Protein AF-A0A3D4CVR6-F1 (afdb_monomer_lite)

pLDDT: mean 89.23, std 16.46, range [34.75, 98.88]

Secondary structure (DSSP, 8-state):
--------------------PPPPPSSBSS-BHHHHHHHHHHHHHT-SHHHHHHHHHHT-GGG-TT-------SEEETTTTBSHHHHHHHHHHHHHHHHHHHHH--HHHHHHHHHHHHHHHHH--EEESTTHHHHTS--

Foldseek 3Di:
DDDDDDDDDDDDPDPPPPPPDDDDAPPDDPDHLVRLVVLLVVCVVCDDDSVVVVVVLVPDLLLDLPRDQLDDAQEAEVAPGRCLVNVLSLLSSLVSLVSCCSNPVDCSSVVSNVVSVVRNVVRHNDYDHPCSVVSPDND

Sequence (139 aa):
MKFLICLMLSVSAGVIASRAGESFIHPGLLHTSGDLERIRRAVSAGTGPVYEGFKVLENSSHARSDYALKGPFPEWGRAPNIRKGEAESDALAVYQNALMWAVTGKKEHAQ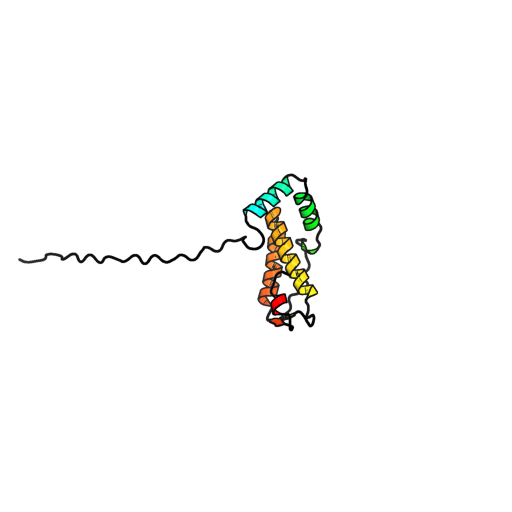KAIKILNAWIMTLKRVGGIDGVLAAGLQ

Radius of gyration: 25.5 Å; chains: 1; bounding box: 79×42×78 Å

Structure (mmCIF, N/CA/C/O backbone):
data_AF-A0A3D4CVR6-F1
#
_entry.id   AF-A0A3D4CVR6-F1
#
loop_
_atom_site.group_PDB
_atom_si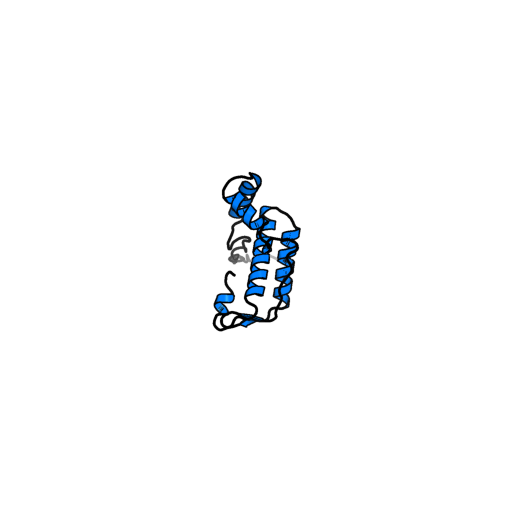te.id
_atom_site.type_symbol
_atom_site.label_atom_id
_atom_site.label_alt_id
_atom_site.label_comp_id
_atom_site.label_asym_id
_atom_site.label_entity_id
_atom_site.label_seq_id
_atom_site.pdbx_PDB_ins_code
_atom_site.Cartn_x
_atom_site.Cartn_y
_atom_site.Cartn_z
_atom_site.occupancy
_atom_site.B_iso_or_equiv
_atom_site.auth_seq_id
_atom_site.auth_comp_id
_atom_site.auth_asym_id
_atom_site.auth_atom_id
_atom_site.pdbx_PDB_model_num
ATOM 1 N N . MET A 1 1 ? 56.228 25.807 57.359 1.00 34.75 1 MET A N 1
ATOM 2 C CA . MET A 1 1 ? 56.502 25.568 55.921 1.00 34.75 1 MET A CA 1
ATOM 3 C C . MET A 1 1 ? 55.155 25.290 55.264 1.00 34.75 1 MET A C 1
ATOM 5 O O . MET A 1 1 ? 54.534 24.316 55.637 1.00 34.75 1 MET A O 1
ATOM 9 N N . LYS A 1 2 ? 54.522 26.291 54.643 1.00 39.12 2 LYS A N 1
ATOM 10 C CA . LYS A 1 2 ? 54.621 26.711 53.227 1.00 39.12 2 LYS A CA 1
ATOM 11 C C . LYS A 1 2 ? 53.483 26.098 52.380 1.00 39.12 2 LYS A C 1
ATOM 13 O O . LYS A 1 2 ? 53.550 24.922 52.063 1.00 39.12 2 LYS A O 1
ATOM 18 N N . PHE A 1 3 ? 52.564 26.987 51.972 1.00 38.16 3 PHE A N 1
ATOM 19 C CA . PHE A 1 3 ? 51.634 26.915 50.828 1.00 38.16 3 PHE A CA 1
ATOM 20 C C . PHE A 1 3 ? 50.476 25.896 50.945 1.00 38.16 3 PHE A C 1
ATOM 22 O O . PHE A 1 3 ? 50.628 24.851 51.548 1.00 38.16 3 PHE A O 1
ATOM 29 N N . LEU A 1 4 ? 49.261 26.147 50.447 1.00 39.25 4 LEU A N 1
ATOM 30 C CA . LEU A 1 4 ? 48.936 26.695 49.132 1.00 39.25 4 LEU A CA 1
ATOM 31 C C . LEU A 1 4 ? 47.443 27.106 49.093 1.00 39.25 4 LEU A C 1
ATOM 33 O O . LEU A 1 4 ? 46.570 26.298 49.398 1.00 39.25 4 LEU A O 1
ATOM 37 N N . ILE A 1 5 ? 47.148 28.356 48.723 1.00 47.91 5 ILE A N 1
ATOM 38 C CA . ILE A 1 5 ? 45.785 28.845 48.448 1.00 47.91 5 ILE A CA 1
ATOM 39 C C . ILE A 1 5 ? 45.385 28.340 47.055 1.00 47.91 5 ILE A C 1
ATOM 41 O O . ILE A 1 5 ? 46.064 28.640 46.074 1.00 47.91 5 ILE A O 1
ATOM 45 N N . CYS A 1 6 ? 44.311 27.555 46.967 1.00 41.22 6 CYS A N 1
ATOM 46 C CA . CYS A 1 6 ? 43.772 27.049 45.706 1.00 41.22 6 CYS A CA 1
ATOM 47 C C . CYS A 1 6 ? 42.775 28.071 45.134 1.00 41.22 6 CYS A C 1
ATOM 49 O O . CYS A 1 6 ? 41.694 28.277 45.685 1.00 41.22 6 CYS A O 1
ATOM 51 N N . LEU A 1 7 ? 43.172 28.750 44.057 1.00 45.28 7 LEU A N 1
ATOM 52 C CA . LEU A 1 7 ? 42.351 29.695 43.304 1.00 45.28 7 LEU A CA 1
ATOM 53 C C . LEU A 1 7 ? 41.317 28.912 42.476 1.00 45.28 7 LEU A C 1
ATOM 55 O O . LEU A 1 7 ? 41.662 28.289 41.474 1.00 45.28 7 LEU A O 1
ATOM 59 N N . MET A 1 8 ? 40.053 28.926 42.898 1.00 46.72 8 MET A N 1
ATOM 60 C CA . MET A 1 8 ? 38.945 28.326 42.149 1.00 46.72 8 MET A CA 1
ATOM 61 C C . MET A 1 8 ? 38.572 29.231 40.964 1.00 46.72 8 MET A C 1
ATOM 63 O O . MET A 1 8 ? 37.874 30.227 41.140 1.00 46.72 8 MET A O 1
ATOM 67 N N . LEU A 1 9 ? 39.033 28.899 39.753 1.00 45.00 9 LEU A N 1
ATOM 68 C CA . LEU A 1 9 ? 38.478 29.460 38.516 1.00 45.00 9 LEU A CA 1
ATOM 69 C C . LEU A 1 9 ? 37.122 28.796 38.232 1.00 45.00 9 LEU A C 1
ATOM 71 O O . LEU A 1 9 ? 37.062 27.616 37.890 1.00 45.00 9 LEU A O 1
ATOM 75 N N . SER A 1 10 ? 36.031 29.554 38.340 1.00 52.28 10 SER A N 1
ATOM 76 C CA . SER A 1 10 ? 34.711 29.126 37.879 1.00 52.28 10 SER A CA 1
ATOM 77 C C . SER A 1 10 ? 34.613 29.270 36.356 1.00 52.28 10 SER A C 1
ATOM 79 O O . SER A 1 10 ? 34.380 30.349 35.813 1.00 52.28 10 SER A O 1
ATOM 81 N N . VAL A 1 11 ? 34.782 28.163 35.633 1.00 58.12 11 VAL A N 1
ATOM 82 C CA . VAL A 1 11 ? 34.436 28.103 34.207 1.00 58.12 11 VAL A CA 1
ATOM 83 C C . VAL A 1 11 ? 32.915 28.013 34.104 1.00 58.12 11 VAL A C 1
ATOM 85 O O . VAL A 1 11 ? 32.322 26.976 34.390 1.00 58.12 11 VAL A O 1
ATOM 88 N N . SER A 1 12 ? 32.268 29.112 33.716 1.00 60.94 12 SER A N 1
ATOM 89 C CA . SER A 1 12 ? 30.847 29.094 33.366 1.00 60.94 12 SER A CA 1
ATOM 90 C C . SER A 1 12 ? 30.693 28.403 32.012 1.00 60.94 12 SER A C 1
ATOM 92 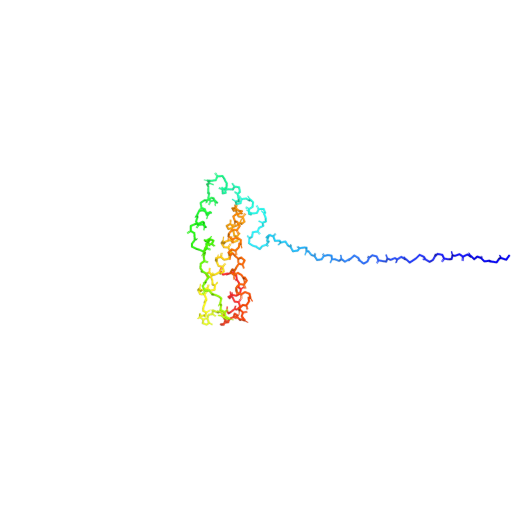O O . SER A 1 12 ? 30.960 28.997 30.969 1.00 60.94 12 SER A O 1
ATOM 94 N N . ALA A 1 13 ? 30.305 27.127 32.027 1.00 59.06 13 ALA A N 1
ATOM 95 C CA . ALA A 1 13 ? 29.926 26.405 30.823 1.00 59.06 13 ALA A CA 1
ATOM 96 C C . ALA A 1 13 ? 28.644 27.036 30.259 1.00 59.06 13 ALA A C 1
ATOM 98 O O . ALA A 1 13 ? 27.554 26.854 30.802 1.00 59.06 13 ALA A O 1
ATOM 99 N N . GLY A 1 14 ? 28.781 27.811 29.182 1.00 58.69 14 GLY A N 1
ATOM 100 C CA . GLY A 1 14 ? 27.642 28.266 28.398 1.00 58.69 14 GLY A CA 1
ATOM 101 C C . GLY A 1 14 ? 26.898 27.050 27.859 1.00 58.69 14 GLY A C 1
ATOM 102 O O . GLY A 1 14 ? 27.433 26.301 27.043 1.00 58.69 14 GLY A O 1
ATOM 103 N N . VAL A 1 15 ? 25.674 26.833 28.338 1.00 59.19 15 VAL A N 1
ATOM 104 C CA . VAL A 1 15 ? 24.786 25.802 27.803 1.00 59.19 15 VAL A CA 1
ATOM 105 C C . VAL A 1 15 ? 24.381 26.246 26.402 1.00 59.19 15 VAL A C 1
ATOM 107 O O . VAL A 1 15 ? 23.509 27.095 26.229 1.00 59.19 15 VAL A O 1
ATOM 110 N N . ILE A 1 16 ? 25.035 25.686 25.386 1.00 60.84 16 ILE A N 1
ATOM 111 C CA . ILE A 1 16 ? 24.539 25.751 24.015 1.00 60.84 16 ILE A CA 1
ATOM 112 C C . ILE A 1 16 ? 23.301 24.855 23.985 1.00 60.84 16 ILE A C 1
ATOM 114 O O . ILE A 1 16 ? 23.406 23.633 23.901 1.00 60.84 16 ILE A O 1
ATOM 118 N N . ALA A 1 17 ? 22.118 25.456 24.109 1.00 61.28 17 ALA A N 1
ATOM 119 C CA . ALA A 1 17 ? 20.870 24.754 23.866 1.00 61.28 17 ALA A CA 1
ATOM 120 C C . ALA A 1 17 ? 20.850 24.325 22.393 1.00 61.28 17 ALA A C 1
ATOM 122 O O . ALA A 1 17 ? 20.654 25.143 21.492 1.00 61.28 17 ALA A O 1
ATOM 123 N N . SER A 1 18 ? 21.083 23.036 22.136 1.00 62.97 18 SER A N 1
ATOM 124 C CA . SER A 1 18 ? 20.807 22.458 20.829 1.00 62.97 18 SER A CA 1
ATOM 125 C C . SER A 1 18 ? 19.315 22.632 20.567 1.00 62.97 18 SER A C 1
ATOM 127 O O . SER A 1 18 ? 18.496 22.128 21.339 1.00 62.97 18 SER A O 1
ATOM 129 N N . ARG A 1 19 ? 18.938 23.318 19.485 1.00 61.03 19 ARG A N 1
ATOM 130 C CA . ARG A 1 19 ? 17.590 23.163 18.931 1.00 61.03 19 ARG A CA 1
ATOM 131 C C . ARG A 1 19 ? 17.447 21.696 18.538 1.00 61.03 19 ARG A C 1
ATOM 133 O O . ARG A 1 19 ? 17.954 21.297 17.493 1.00 61.03 19 ARG A O 1
ATOM 140 N N . ALA A 1 20 ? 16.827 20.893 19.400 1.00 63.94 20 ALA A N 1
ATOM 141 C CA . ALA A 1 20 ? 16.358 19.575 19.014 1.00 63.94 20 ALA A CA 1
ATOM 142 C C . ALA A 1 20 ? 15.451 19.790 17.798 1.00 63.94 20 ALA A C 1
ATOM 144 O O . ALA A 1 20 ? 14.459 20.513 17.895 1.00 63.94 20 ALA A O 1
ATOM 145 N N . GLY A 1 21 ? 15.847 19.258 16.639 1.00 68.25 21 GLY A N 1
ATOM 146 C CA . GLY A 1 21 ? 14.951 19.197 15.490 1.00 68.25 21 GLY A CA 1
ATOM 147 C C . GLY A 1 21 ? 13.656 18.505 15.911 1.00 68.25 21 GLY A C 1
ATOM 148 O O . GLY A 1 21 ? 13.676 17.656 16.806 1.00 68.25 21 GLY A O 1
ATOM 149 N N . GLU A 1 22 ? 12.531 18.895 15.318 1.00 80.69 22 GLU A N 1
ATOM 150 C CA . GLU A 1 22 ? 11.253 18.243 15.597 1.00 80.69 22 GLU A CA 1
ATOM 151 C C . GLU A 1 22 ? 11.393 16.720 15.427 1.00 80.69 22 GLU A C 1
ATOM 153 O O . GLU A 1 22 ? 11.986 16.240 14.458 1.00 80.69 22 GLU A O 1
ATOM 158 N N . SER A 1 23 ? 10.897 15.954 16.403 1.00 88.00 23 SER A N 1
ATOM 159 C CA . SER A 1 23 ? 10.916 14.491 16.329 1.00 88.00 23 SER A CA 1
ATOM 160 C C . SER A 1 23 ? 10.082 14.028 15.135 1.00 88.00 23 SER A C 1
ATOM 162 O O . SER A 1 23 ? 9.002 14.565 14.892 1.00 88.00 23 SER A O 1
ATOM 164 N N . PHE A 1 24 ? 10.547 13.014 14.403 1.00 89.62 24 PHE A N 1
ATOM 165 C CA . PHE A 1 24 ? 9.771 12.427 13.313 1.00 89.62 24 PHE A CA 1
ATOM 166 C C . PHE A 1 24 ? 8.477 11.801 13.854 1.00 89.62 24 PHE A C 1
ATOM 168 O O . PHE A 1 24 ? 8.516 10.850 14.638 1.00 89.62 24 PHE A O 1
ATOM 175 N N . ILE A 1 25 ? 7.327 12.325 13.422 1.00 92.75 25 ILE A N 1
ATOM 176 C CA . ILE A 1 25 ? 6.007 11.825 13.817 1.00 92.75 25 ILE A CA 1
ATOM 177 C C . ILE A 1 25 ? 5.499 10.856 12.748 1.00 92.75 25 ILE A C 1
ATOM 179 O O . ILE A 1 25 ? 5.264 11.237 11.601 1.00 92.75 25 ILE A O 1
ATOM 183 N N . HIS A 1 26 ? 5.282 9.600 13.139 1.00 92.50 26 HIS A N 1
ATOM 184 C CA . HIS A 1 26 ? 4.663 8.588 12.289 1.00 92.50 26 HIS A CA 1
ATOM 185 C C . HIS A 1 26 ? 3.515 7.883 13.026 1.00 92.50 26 HIS A C 1
ATOM 187 O O . HIS A 1 26 ? 3.728 7.410 14.146 1.00 92.50 26 HIS A O 1
ATOM 193 N N . PRO A 1 27 ? 2.322 7.761 12.412 1.00 95.31 27 PRO A N 1
ATOM 194 C CA . PRO A 1 27 ? 1.904 8.321 11.119 1.00 95.31 27 PRO A CA 1
ATOM 195 C C . PRO A 1 27 ? 1.680 9.842 11.158 1.00 95.31 27 PRO A C 1
ATOM 197 O O . PRO A 1 27 ? 1.351 10.399 12.202 1.00 95.31 27 PRO A O 1
ATOM 200 N N . GLY A 1 28 ? 1.883 10.507 10.013 1.00 91.56 28 GLY A N 1
ATOM 201 C CA . GLY A 1 28 ? 1.807 11.973 9.923 1.00 91.56 28 GLY A CA 1
ATOM 202 C C . GLY A 1 28 ? 1.688 12.555 8.509 1.00 91.56 28 GLY A C 1
ATOM 203 O O . GLY A 1 28 ? 1.926 13.743 8.337 1.00 91.56 28 GLY A O 1
ATOM 204 N N . LEU A 1 29 ? 1.352 11.737 7.500 1.00 90.81 29 LEU A N 1
ATOM 205 C CA . LEU A 1 29 ? 1.184 12.202 6.113 1.00 90.81 29 LEU A CA 1
ATOM 206 C C . LEU A 1 29 ? -0.301 12.301 5.732 1.00 90.81 29 LEU A C 1
ATOM 208 O O . LEU A 1 29 ? -0.864 13.386 5.718 1.00 90.81 29 LEU A O 1
ATOM 212 N N . LEU A 1 30 ? -0.940 11.158 5.453 1.00 92.50 30 LEU A N 1
ATOM 213 C CA . LEU A 1 30 ? -2.372 11.088 5.124 1.00 92.50 30 LEU A CA 1
ATOM 214 C C . LEU A 1 30 ? -3.260 10.884 6.354 1.00 92.50 30 LEU A C 1
ATOM 216 O O . LEU A 1 30 ? -4.442 11.207 6.320 1.00 92.50 30 LEU A O 1
ATOM 220 N N . HIS A 1 31 ? -2.689 10.323 7.421 1.00 95.31 31 HIS A N 1
ATOM 221 C CA . HIS A 1 31 ? -3.394 9.990 8.653 1.00 95.31 31 HIS A CA 1
ATOM 222 C C . HIS A 1 31 ? -2.545 10.383 9.849 1.00 95.31 31 HIS A C 1
ATOM 224 O O . HIS A 1 31 ? -1.335 10.145 9.858 1.00 95.31 31 HIS A O 1
ATOM 230 N N . THR A 1 32 ? -3.193 10.908 10.879 1.00 96.81 32 THR A N 1
ATOM 231 C CA . THR A 1 32 ? -2.640 10.980 12.232 1.00 96.81 32 THR A CA 1
ATOM 232 C C . THR A 1 32 ? -3.000 9.723 13.026 1.00 96.81 32 THR A C 1
ATOM 234 O O . THR A 1 32 ? -3.935 8.990 12.687 1.00 96.81 32 THR A O 1
ATOM 237 N N . SER A 1 33 ? -2.320 9.492 14.152 1.00 96.25 33 SER A N 1
ATOM 238 C CA . SER A 1 33 ? -2.707 8.437 15.102 1.00 96.25 33 SER A CA 1
ATOM 239 C C . SER A 1 33 ? -4.154 8.595 15.586 1.00 96.25 33 SER A C 1
ATOM 241 O O . SER A 1 33 ? -4.861 7.603 15.766 1.00 96.25 33 SER A O 1
ATOM 243 N N . GLY A 1 34 ? -4.615 9.841 15.756 1.00 97.94 34 GLY A N 1
ATOM 244 C CA . GLY A 1 34 ? -5.990 10.147 16.145 1.00 97.94 34 GLY A CA 1
ATOM 245 C C . GLY A 1 34 ? -7.014 9.765 15.075 1.00 97.94 34 GLY A C 1
ATOM 246 O O . GLY A 1 34 ? -8.101 9.304 15.418 1.00 97.94 34 GLY A O 1
ATOM 247 N N . ASP A 1 35 ? -6.680 9.914 13.792 1.00 97.50 35 ASP A N 1
ATOM 248 C CA . ASP A 1 35 ? -7.556 9.520 12.679 1.00 97.50 35 ASP A CA 1
ATOM 249 C C . ASP A 1 35 ? -7.718 8.002 12.615 1.00 97.50 35 ASP A C 1
ATOM 251 O O . ASP A 1 35 ? -8.843 7.502 12.581 1.00 97.50 35 ASP A O 1
ATOM 255 N N . LEU A 1 36 ? -6.610 7.261 12.699 1.00 98.12 36 LEU A N 1
ATOM 256 C CA . LEU A 1 36 ? -6.627 5.795 12.685 1.00 98.12 36 LEU A CA 1
ATOM 257 C C . LEU A 1 36 ? -7.394 5.212 13.872 1.00 98.12 36 LEU A C 1
ATOM 259 O O . LEU A 1 36 ? -8.094 4.214 13.732 1.00 98.12 36 LEU A O 1
ATOM 263 N N . GLU A 1 37 ? -7.299 5.848 15.035 1.00 98.12 37 GLU A N 1
ATOM 264 C CA . GLU A 1 37 ? -8.058 5.458 16.217 1.00 98.12 37 GLU A CA 1
ATOM 265 C C . GLU A 1 37 ? -9.568 5.737 16.057 1.00 98.12 37 GLU A C 1
ATOM 267 O O . GLU A 1 37 ? -10.390 4.900 16.436 1.00 98.12 37 GLU A O 1
ATOM 272 N N . ARG A 1 38 ? -9.967 6.850 15.418 1.00 97.62 38 ARG A N 1
ATOM 273 C CA . ARG A 1 38 ? -11.380 7.074 15.048 1.00 97.62 38 ARG A CA 1
ATOM 274 C C . ARG A 1 38 ? -11.883 6.006 14.076 1.00 97.62 38 ARG A C 1
ATOM 276 O O . ARG A 1 38 ? -12.989 5.504 14.270 1.00 97.62 38 ARG A O 1
ATOM 283 N N . ILE A 1 39 ? -11.074 5.632 13.082 1.00 98.12 39 ILE A N 1
ATOM 284 C CA . ILE A 1 39 ? -11.414 4.562 12.133 1.00 98.12 39 ILE A CA 1
ATOM 285 C C . ILE A 1 39 ? -11.575 3.233 12.872 1.00 98.12 39 ILE A C 1
ATOM 287 O O . ILE A 1 39 ? -12.596 2.574 12.707 1.00 98.12 39 ILE A O 1
ATOM 291 N N . ARG A 1 40 ? -10.624 2.865 13.738 1.00 98.38 40 ARG A N 1
ATOM 292 C CA . ARG A 1 40 ? -10.680 1.624 14.522 1.00 98.38 40 ARG A CA 1
ATOM 293 C C . ARG A 1 40 ? -11.963 1.525 15.339 1.00 98.38 40 ARG A C 1
ATOM 295 O O . ARG A 1 40 ? -12.636 0.503 15.276 1.00 98.38 40 ARG A O 1
ATOM 302 N N . ARG A 1 41 ? -12.344 2.589 16.053 1.00 98.19 41 ARG A N 1
ATOM 303 C CA . ARG A 1 41 ? -13.599 2.607 16.821 1.00 98.19 41 ARG A CA 1
ATOM 304 C C . ARG A 1 41 ? -14.829 2.419 15.944 1.00 98.19 41 ARG A C 1
ATOM 306 O O . ARG A 1 41 ? -15.698 1.631 16.301 1.00 98.19 41 ARG A O 1
ATOM 313 N N . ALA A 1 42 ? -14.899 3.113 14.809 1.00 98.00 42 ALA A N 1
ATOM 314 C CA . ALA A 1 42 ? -16.022 2.972 13.888 1.00 98.00 42 ALA A CA 1
ATOM 315 C C . ALA A 1 42 ? -16.099 1.557 13.292 1.00 98.00 42 ALA A C 1
ATOM 317 O O . ALA A 1 42 ? -17.182 0.986 13.199 1.00 98.00 42 ALA A O 1
ATOM 318 N N . VAL A 1 43 ? -14.952 0.960 12.959 1.00 98.25 43 VAL A N 1
ATOM 319 C CA . VAL A 1 43 ? -14.890 -0.413 12.447 1.00 98.25 43 VAL A CA 1
ATOM 320 C C . VAL A 1 43 ? -15.311 -1.427 13.507 1.00 98.25 43 VAL A C 1
ATOM 322 O O . VAL A 1 43 ? -16.103 -2.317 13.208 1.00 98.25 43 VAL A O 1
ATOM 325 N N . SER A 1 44 ? -14.865 -1.261 14.754 1.00 97.56 44 SER A N 1
ATOM 326 C CA . SER A 1 44 ? -15.291 -2.102 15.878 1.00 97.56 44 SER A CA 1
ATOM 327 C C . SER A 1 44 ? -16.782 -1.969 16.195 1.00 97.56 44 SER A C 1
ATOM 329 O O . SER A 1 44 ? -17.396 -2.939 16.628 1.00 97.56 44 SER A O 1
ATOM 331 N N . ALA A 1 45 ? -17.376 -0.791 15.977 1.00 97.94 45 ALA A N 1
ATOM 332 C CA . ALA A 1 45 ? -18.812 -0.576 16.147 1.00 97.94 45 ALA A CA 1
ATOM 333 C C . ALA A 1 45 ? -19.658 -1.273 15.066 1.00 97.94 45 ALA A C 1
ATOM 335 O O . ALA A 1 45 ? -20.859 -1.451 15.258 1.00 97.94 45 ALA A O 1
ATOM 336 N N . GLY A 1 46 ? -19.055 -1.659 13.936 1.00 97.62 46 GLY A N 1
ATOM 337 C CA . GLY A 1 46 ? -19.698 -2.482 12.912 1.00 97.62 46 GLY A CA 1
ATOM 338 C C . GLY A 1 46 ? -20.828 -1.800 12.138 1.00 97.62 46 GLY A C 1
ATOM 339 O O . GLY A 1 46 ? -21.637 -2.492 11.529 1.00 97.62 46 GLY A O 1
ATOM 340 N N . THR A 1 47 ? -20.938 -0.468 12.191 1.00 95.31 47 THR A N 1
ATOM 341 C CA . THR A 1 47 ? -22.026 0.284 11.549 1.00 95.31 47 THR A CA 1
ATOM 342 C C . THR A 1 47 ? -21.561 1.659 11.064 1.00 95.31 47 THR A C 1
ATOM 344 O O . THR A 1 47 ? -20.566 2.214 11.539 1.00 95.31 47 THR A O 1
ATOM 347 N N . GLY A 1 48 ? -22.306 2.238 10.121 1.00 97.12 48 GLY A N 1
ATOM 348 C CA . GLY A 1 48 ? -22.088 3.599 9.636 1.00 97.12 48 GLY A CA 1
ATOM 349 C C . GLY A 1 48 ? -21.057 3.715 8.504 1.00 97.12 48 GLY A C 1
ATOM 350 O O . GLY A 1 48 ? -20.397 2.747 8.132 1.00 97.12 48 GLY A O 1
ATOM 351 N N . PRO A 1 49 ? -20.895 4.921 7.934 1.00 98.06 49 PRO A N 1
ATOM 352 C CA . PRO A 1 49 ? -20.195 5.112 6.661 1.00 98.06 49 PRO A CA 1
ATOM 353 C C . PRO A 1 49 ? -18.707 4.742 6.700 1.00 98.06 49 PRO A C 1
ATOM 355 O O . PRO A 1 49 ? -18.162 4.280 5.702 1.00 98.06 49 PRO A O 1
ATOM 358 N N . VAL A 1 50 ? -18.038 4.911 7.845 1.00 98.00 50 VAL A N 1
ATOM 359 C CA . VAL A 1 50 ? -16.624 4.525 7.993 1.00 98.00 50 VAL A CA 1
ATOM 360 C C . VAL A 1 50 ? -16.465 3.004 8.013 1.00 98.00 50 VAL A C 1
ATOM 362 O O . VAL A 1 50 ? -15.520 2.492 7.417 1.00 98.00 50 VAL A O 1
ATOM 365 N N . TYR A 1 51 ? -17.393 2.277 8.647 1.00 98.50 51 TYR A N 1
ATOM 366 C CA . TYR A 1 51 ? -17.401 0.815 8.608 1.00 98.50 51 TYR A CA 1
ATOM 367 C C . TYR A 1 51 ? -17.648 0.306 7.182 1.00 98.50 51 TYR A C 1
ATOM 369 O O . TYR A 1 51 ? -16.885 -0.527 6.700 1.00 98.50 51 TYR A O 1
ATOM 377 N N . GLU A 1 52 ? -18.620 0.874 6.463 1.00 98.50 52 GLU A N 1
ATOM 378 C CA . GLU A 1 52 ? -18.877 0.509 5.061 1.00 98.50 52 GLU A CA 1
ATOM 379 C C . GLU A 1 52 ? -17.671 0.804 4.154 1.00 98.50 52 GLU A C 1
ATOM 381 O O . GLU A 1 52 ? -17.269 -0.032 3.344 1.00 98.50 52 GLU A O 1
ATOM 386 N N . GLY A 1 53 ? -17.011 1.952 4.339 1.00 98.25 53 GLY A N 1
ATOM 387 C CA . GLY A 1 53 ? -15.762 2.264 3.641 1.00 98.25 53 GLY A CA 1
ATOM 388 C C . GLY A 1 53 ? -14.641 1.268 3.959 1.00 98.25 53 GLY A C 1
ATOM 389 O O . GLY A 1 53 ? -13.900 0.852 3.067 1.00 98.25 53 GLY A O 1
ATOM 390 N N . PHE A 1 54 ? -14.544 0.815 5.211 1.00 98.50 54 PHE A N 1
ATOM 391 C CA . PHE A 1 54 ? -13.613 -0.244 5.591 1.00 98.50 54 PHE A CA 1
ATOM 392 C C . PHE A 1 54 ? -13.957 -1.589 4.933 1.00 98.50 54 PHE A C 1
ATOM 394 O O . PHE A 1 54 ? -13.048 -2.301 4.518 1.00 98.50 54 PHE A O 1
ATOM 401 N N . LYS A 1 55 ? -15.237 -1.934 4.758 1.00 98.62 55 LYS A N 1
ATOM 402 C CA . LYS A 1 55 ? -15.641 -3.144 4.021 1.00 98.62 55 LYS A CA 1
ATOM 403 C C . LYS A 1 55 ? -15.221 -3.094 2.552 1.00 98.62 55 LYS A C 1
ATOM 405 O O . LYS A 1 55 ? -14.802 -4.115 2.009 1.00 98.62 55 LYS A O 1
ATOM 410 N N . VAL A 1 56 ? -15.265 -1.919 1.923 1.00 98.62 56 VAL A N 1
ATOM 411 C CA . VAL A 1 56 ? -14.718 -1.722 0.568 1.00 98.62 56 VAL A CA 1
ATOM 412 C C . VAL A 1 56 ? -13.205 -1.958 0.551 1.00 98.62 56 VAL A C 1
ATOM 414 O O . VAL A 1 56 ? -12.715 -2.674 -0.322 1.00 98.62 56 VAL A O 1
ATOM 417 N N . LEU A 1 57 ? -12.469 -1.421 1.533 1.00 98.50 57 LEU A N 1
ATOM 418 C CA . LEU A 1 57 ? -11.033 -1.682 1.687 1.00 98.50 57 LEU A CA 1
ATOM 419 C C . LEU A 1 57 ? -10.748 -3.180 1.874 1.00 98.50 57 LEU A C 1
ATOM 421 O O . LEU A 1 57 ? -9.897 -3.724 1.180 1.00 98.50 57 LEU A O 1
ATOM 425 N N . GLU A 1 58 ? -11.463 -3.853 2.776 1.00 98.38 58 GLU A N 1
ATOM 426 C CA . GLU A 1 58 ? -11.267 -5.275 3.084 1.0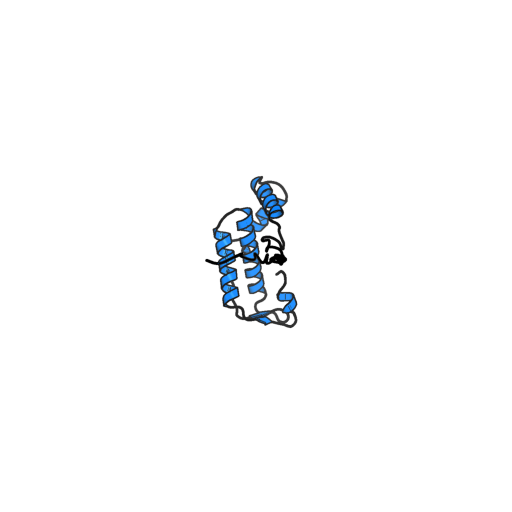0 98.38 58 GLU A CA 1
ATOM 427 C C . GLU A 1 58 ? -11.498 -6.181 1.862 1.00 98.38 58 GLU A C 1
ATOM 429 O O . GLU A 1 58 ? -10.813 -7.194 1.697 1.00 98.38 58 GLU A O 1
ATOM 434 N N . ASN A 1 59 ? -12.422 -5.795 0.978 1.00 98.50 59 ASN A N 1
ATOM 435 C CA . ASN A 1 59 ? -12.727 -6.521 -0.255 1.00 98.50 59 ASN A CA 1
ATOM 436 C C . ASN A 1 59 ? -11.760 -6.222 -1.413 1.00 98.50 59 ASN A C 1
ATOM 438 O O . ASN A 1 59 ? -11.823 -6.887 -2.448 1.00 98.50 59 ASN A O 1
ATOM 442 N N . SER A 1 60 ? -10.865 -5.244 -1.274 1.00 98.62 60 SER A N 1
ATOM 443 C CA . SER A 1 60 ? -9.899 -4.913 -2.320 1.00 98.62 60 SER A CA 1
ATOM 444 C C . SER A 1 60 ? -8.858 -6.019 -2.503 1.00 98.62 60 SER A C 1
ATOM 446 O O . SER A 1 60 ? -8.245 -6.495 -1.544 1.00 98.62 60 SER A O 1
ATOM 448 N N . SER A 1 61 ? -8.558 -6.367 -3.757 1.00 98.50 61 SER A N 1
ATOM 449 C CA . SER A 1 61 ? -7.482 -7.309 -4.094 1.00 98.50 61 SER A CA 1
ATOM 450 C C . SER A 1 61 ? -6.100 -6.821 -3.644 1.00 98.50 61 SER A C 1
ATOM 452 O O . SER A 1 61 ? -5.227 -7.635 -3.354 1.00 98.50 61 SER A O 1
ATOM 454 N N . HIS A 1 62 ? -5.894 -5.504 -3.555 1.00 98.69 62 HIS A N 1
ATOM 455 C CA . HIS A 1 62 ? -4.635 -4.910 -3.093 1.00 98.69 62 HIS A CA 1
ATOM 456 C C . HIS A 1 62 ? -4.476 -4.980 -1.569 1.00 98.69 62 HIS A C 1
ATOM 458 O O . HIS A 1 62 ? -3.351 -5.000 -1.079 1.00 98.69 62 HIS A O 1
ATOM 464 N N . ALA A 1 63 ? -5.575 -5.066 -0.816 1.00 98.62 63 ALA A N 1
ATOM 465 C CA . ALA A 1 63 ? -5.562 -5.146 0.644 1.00 98.62 63 ALA A CA 1
ATOM 466 C C . ALA A 1 63 ? -5.281 -6.563 1.171 1.00 98.62 63 ALA A C 1
ATOM 468 O O . ALA A 1 63 ? -5.159 -6.765 2.378 1.00 98.62 63 ALA A O 1
ATOM 469 N N . ARG A 1 64 ? -5.187 -7.563 0.289 1.00 98.62 64 ARG A N 1
ATOM 470 C CA . ARG A 1 64 ? -4.986 -8.958 0.680 1.00 98.62 64 ARG A CA 1
ATOM 471 C C . ARG A 1 64 ? -3.568 -9.188 1.208 1.00 98.62 64 ARG A C 1
ATOM 473 O O . ARG A 1 64 ? -2.585 -8.815 0.568 1.00 98.62 64 ARG A O 1
ATOM 480 N N . SER A 1 65 ? -3.451 -9.872 2.346 1.00 98.56 65 SER A N 1
ATOM 481 C CA . SER A 1 65 ? -2.155 -10.219 2.950 1.00 98.56 65 SER A CA 1
ATOM 482 C C . SER A 1 65 ? -1.360 -11.246 2.135 1.00 98.56 65 SER A C 1
ATOM 484 O O . SER A 1 65 ? -0.165 -11.427 2.367 1.00 98.56 65 SER A O 1
ATOM 486 N N . ASP A 1 66 ? -1.977 -11.875 1.134 1.00 98.38 66 ASP A N 1
ATOM 487 C CA . ASP A 1 66 ? -1.352 -12.763 0.155 1.00 98.38 66 ASP A CA 1
ATOM 488 C C . ASP A 1 66 ? -1.090 -12.089 -1.206 1.00 98.38 66 ASP A C 1
ATOM 490 O O . ASP A 1 66 ? -0.550 -12.752 -2.087 1.00 98.38 66 ASP A O 1
ATOM 494 N N . TYR A 1 67 ? -1.338 -10.774 -1.355 1.00 98.75 67 TYR A N 1
ATOM 495 C CA . TYR A 1 67 ? -1.139 -10.017 -2.603 1.00 98.75 67 TYR A CA 1
ATOM 496 C C . TYR A 1 67 ? 0.154 -10.408 -3.339 1.00 98.75 67 TYR A C 1
ATOM 498 O O . TYR A 1 67 ? 1.253 -10.382 -2.763 1.00 98.75 67 TYR A O 1
ATOM 506 N N . ALA A 1 68 ? 0.017 -10.776 -4.611 1.00 98.44 68 ALA A N 1
ATOM 507 C CA . ALA A 1 68 ? 1.134 -11.147 -5.465 1.00 98.44 68 ALA A CA 1
ATOM 508 C C . ALA A 1 68 ? 1.834 -9.885 -5.986 1.00 98.44 68 ALA A C 1
ATOM 510 O O . ALA A 1 68 ? 1.232 -9.081 -6.695 1.00 98.44 68 ALA A O 1
ATOM 511 N N . LEU A 1 69 ? 3.108 -9.728 -5.622 1.00 97.81 69 LEU A N 1
ATOM 512 C CA . LEU A 1 69 ? 3.954 -8.626 -6.075 1.00 97.81 69 LEU A CA 1
ATOM 513 C C . LEU A 1 69 ? 4.054 -8.638 -7.608 1.00 97.81 69 LEU A C 1
ATOM 515 O O . LEU A 1 69 ? 4.360 -9.686 -8.177 1.00 97.81 69 LEU A O 1
ATOM 519 N N . LYS A 1 70 ? 3.800 -7.496 -8.259 1.00 97.88 70 LYS A N 1
ATOM 520 C CA . LYS A 1 70 ? 3.862 -7.386 -9.727 1.00 97.88 70 LYS A CA 1
ATOM 521 C C . LYS A 1 70 ? 5.252 -7.002 -10.228 1.00 97.88 70 LYS A C 1
ATOM 523 O O . LYS A 1 70 ? 5.651 -7.446 -11.301 1.00 97.88 70 LYS A O 1
ATOM 528 N N . GLY A 1 71 ? 5.966 -6.171 -9.471 1.00 95.06 71 GLY A N 1
ATOM 529 C CA . GLY A 1 71 ? 7.377 -5.864 -9.686 1.00 95.06 71 GLY A CA 1
ATOM 530 C C . GLY A 1 71 ? 8.321 -6.810 -8.921 1.00 95.06 71 GLY A C 1
ATOM 531 O O . GLY A 1 71 ? 8.000 -7.987 -8.738 1.00 95.06 71 GLY A O 1
ATOM 532 N N . PRO A 1 72 ? 9.481 -6.317 -8.439 1.00 96.81 72 PRO A N 1
ATOM 533 C CA . PRO A 1 72 ? 10.014 -4.967 -8.623 1.00 96.81 72 PRO A CA 1
ATOM 534 C C . PRO A 1 72 ? 10.756 -4.826 -9.963 1.00 96.81 72 PRO A C 1
ATOM 536 O O . PRO A 1 72 ? 11.270 -5.800 -10.511 1.00 96.81 72 PRO A O 1
ATOM 539 N N . PHE A 1 73 ? 10.862 -3.601 -10.475 1.00 97.50 73 PHE A N 1
ATOM 540 C CA . PHE A 1 73 ? 11.605 -3.303 -11.705 1.00 97.50 73 PHE A CA 1
ATOM 541 C C . PHE A 1 73 ? 12.700 -2.262 -11.440 1.00 97.50 73 PHE A C 1
ATOM 543 O O . PHE A 1 73 ? 12.532 -1.410 -10.566 1.00 97.50 73 PHE A O 1
ATOM 550 N N . PRO A 1 74 ? 13.820 -2.287 -12.187 1.00 97.75 74 PRO A N 1
ATOM 551 C CA . PRO A 1 74 ? 14.871 -1.280 -12.040 1.00 97.75 74 PRO A CA 1
ATOM 552 C C . PRO A 1 74 ? 14.424 0.113 -12.505 1.00 97.75 74 PRO A C 1
ATOM 554 O O . PRO A 1 74 ? 15.021 1.112 -12.102 1.00 97.75 74 PRO A O 1
ATOM 557 N N . GLU A 1 75 ? 13.376 0.191 -13.324 1.00 96.06 75 GLU A N 1
ATOM 558 C CA . GLU A 1 75 ? 12.813 1.435 -13.831 1.00 96.06 75 GLU A CA 1
ATOM 559 C C . GLU A 1 75 ? 11.298 1.324 -14.010 1.00 96.06 75 GLU A C 1
ATOM 561 O O . GLU A 1 75 ? 10.791 0.304 -14.483 1.00 96.06 75 GLU A O 1
ATOM 566 N N . TRP A 1 76 ? 10.595 2.399 -13.659 1.00 95.88 76 TRP A N 1
ATOM 567 C CA . TRP A 1 76 ? 9.211 2.644 -14.058 1.00 95.88 76 TRP A CA 1
ATOM 568 C C . TRP A 1 76 ? 9.038 4.129 -14.403 1.00 95.88 76 TRP A C 1
ATOM 570 O O . TRP A 1 76 ? 9.909 4.934 -14.082 1.00 95.88 76 TRP A O 1
ATOM 580 N N . GLY A 1 77 ? 7.966 4.523 -15.086 1.00 94.06 77 GLY A N 1
ATOM 581 C CA . GLY A 1 77 ? 7.833 5.895 -15.570 1.00 94.06 77 GLY A CA 1
ATOM 582 C C . GLY A 1 77 ? 6.513 6.221 -16.255 1.00 94.06 77 GLY A C 1
ATOM 583 O O . GLY A 1 77 ? 5.718 5.335 -16.589 1.00 94.06 77 GLY A O 1
ATOM 584 N N . ARG A 1 78 ? 6.295 7.524 -16.463 1.00 92.81 78 ARG A N 1
ATOM 585 C CA . ARG A 1 78 ? 5.084 8.087 -17.072 1.00 92.81 78 ARG A CA 1
ATOM 586 C C . ARG A 1 78 ? 5.439 8.992 -18.248 1.00 92.81 78 ARG A C 1
ATOM 588 O O . ARG A 1 78 ? 6.378 9.776 -18.159 1.00 92.81 78 ARG A O 1
ATOM 595 N N . ALA A 1 79 ? 4.653 8.897 -19.322 1.00 92.19 79 ALA A N 1
ATOM 596 C CA . ALA A 1 79 ? 4.887 9.592 -20.590 1.00 92.19 79 ALA A CA 1
ATOM 597 C C . ALA A 1 79 ? 6.349 9.428 -21.097 1.00 92.19 79 ALA A C 1
ATOM 599 O O . ALA A 1 79 ? 7.164 10.341 -20.983 1.00 92.19 79 ALA A O 1
ATOM 600 N N . PRO A 1 80 ? 6.722 8.258 -21.654 1.00 92.31 80 PRO A N 1
ATOM 601 C CA . PRO A 1 80 ? 5.880 7.102 -21.976 1.00 92.31 80 PRO A CA 1
ATOM 602 C C . PRO A 1 80 ? 5.557 6.232 -20.753 1.00 92.31 80 PRO A C 1
ATOM 604 O O . PRO A 1 80 ? 6.191 6.339 -19.708 1.00 92.31 80 PRO A O 1
ATOM 607 N N . ASN A 1 81 ? 4.549 5.364 -20.873 1.00 93.12 81 ASN A N 1
ATOM 608 C CA . ASN A 1 81 ? 4.266 4.371 -19.836 1.00 93.12 81 ASN A CA 1
ATOM 609 C C . ASN A 1 81 ? 5.385 3.320 -19.802 1.00 93.12 81 ASN A C 1
ATOM 611 O O . ASN A 1 81 ? 5.551 2.560 -20.755 1.00 93.12 81 ASN A O 1
ATOM 615 N N . ILE A 1 82 ? 6.108 3.261 -18.685 1.00 95.06 82 ILE A N 1
ATOM 616 C CA . ILE A 1 82 ? 7.096 2.225 -18.389 1.00 95.06 82 ILE A CA 1
ATOM 617 C C . ILE A 1 82 ? 6.649 1.558 -17.089 1.00 95.06 82 ILE A C 1
ATOM 619 O O . ILE A 1 82 ? 6.851 2.119 -16.019 1.00 95.06 82 ILE A O 1
ATOM 623 N N . ARG A 1 83 ? 6.017 0.379 -17.162 1.00 96.06 83 ARG A N 1
ATOM 624 C CA . ARG A 1 83 ? 5.615 -0.415 -15.976 1.00 96.06 83 ARG A CA 1
ATOM 625 C C . ARG A 1 83 ? 4.764 0.342 -14.941 1.00 96.06 83 ARG A C 1
ATOM 627 O O . ARG A 1 83 ? 4.744 -0.023 -13.766 1.00 96.06 83 ARG A O 1
ATOM 634 N N . LYS A 1 84 ? 4.076 1.414 -15.357 1.00 94.25 84 LYS A N 1
ATOM 635 C CA . LYS A 1 84 ? 3.313 2.297 -14.460 1.00 94.25 84 LYS A CA 1
ATOM 636 C C . LYS A 1 84 ? 2.233 1.524 -13.713 1.00 94.25 84 LYS A C 1
ATOM 638 O O . LYS A 1 84 ? 2.132 1.641 -12.502 1.00 94.25 84 LYS A O 1
ATOM 643 N N . GLY A 1 85 ? 1.463 0.701 -14.425 1.00 95.38 85 GLY A N 1
ATOM 644 C CA . GLY A 1 85 ? 0.353 -0.041 -13.827 1.00 95.38 85 GLY A CA 1
ATOM 645 C C . GLY A 1 85 ? 0.809 -1.035 -12.758 1.00 95.38 85 GLY A C 1
ATOM 646 O O . GLY A 1 85 ? 0.155 -1.175 -11.724 1.00 95.38 85 GLY A O 1
ATOM 647 N N . GLU A 1 86 ? 1.938 -1.712 -12.975 1.00 97.38 86 GLU A N 1
ATOM 648 C CA . GLU A 1 86 ? 2.533 -2.614 -11.991 1.00 97.38 86 GLU A CA 1
ATOM 649 C C . GLU A 1 86 ? 3.061 -1.859 -10.766 1.00 97.38 86 GLU A C 1
ATOM 651 O O . GLU A 1 86 ? 2.763 -2.260 -9.640 1.00 97.38 86 GLU A O 1
ATOM 656 N N . ALA A 1 87 ? 3.781 -0.751 -10.975 1.00 96.19 87 ALA A N 1
ATOM 657 C CA . ALA A 1 87 ? 4.298 0.085 -9.893 1.00 96.19 87 ALA A CA 1
ATOM 658 C C . ALA A 1 87 ? 3.169 0.687 -9.035 1.00 96.19 87 ALA A C 1
ATOM 660 O O . ALA A 1 87 ? 3.200 0.570 -7.811 1.00 96.19 87 ALA A O 1
ATOM 661 N N . GLU A 1 88 ? 2.133 1.251 -9.664 1.00 95.88 88 GLU A N 1
ATOM 662 C CA . GLU A 1 88 ? 0.954 1.804 -8.980 1.00 95.88 88 GLU A CA 1
ATOM 663 C C . GLU A 1 88 ? 0.195 0.725 -8.201 1.00 95.88 88 GLU A C 1
ATOM 665 O O . GLU A 1 88 ? -0.194 0.928 -7.054 1.00 95.88 88 GLU A O 1
ATOM 670 N N . SER A 1 89 ? 0.034 -0.465 -8.785 1.00 98.06 89 SER A N 1
ATOM 671 C CA . SER A 1 89 ? -0.635 -1.586 -8.115 1.00 98.06 89 SER A CA 1
ATOM 672 C C . SER A 1 89 ? 0.090 -2.040 -6.849 1.00 98.06 89 SER A C 1
ATOM 674 O O . SER A 1 89 ? -0.559 -2.344 -5.845 1.00 98.06 89 SER A O 1
ATOM 676 N N . ASP A 1 90 ? 1.421 -2.109 -6.903 1.00 98.38 90 ASP A N 1
ATOM 677 C CA . ASP A 1 90 ? 2.245 -2.481 -5.756 1.00 98.38 90 ASP A CA 1
ATOM 678 C C . ASP A 1 90 ? 2.249 -1.366 -4.695 1.00 98.38 90 ASP A C 1
ATOM 680 O O . ASP A 1 90 ? 2.161 -1.669 -3.505 1.00 98.38 90 ASP A O 1
ATOM 684 N N . ALA A 1 91 ? 2.257 -0.089 -5.099 1.00 97.06 91 ALA A N 1
ATOM 685 C CA . ALA A 1 91 ? 2.118 1.051 -4.188 1.00 97.06 91 ALA A CA 1
ATOM 686 C C . ALA A 1 91 ? 0.756 1.055 -3.465 1.00 97.06 91 ALA A C 1
ATOM 688 O O . ALA A 1 91 ? 0.702 1.171 -2.236 1.00 97.06 91 ALA A O 1
ATOM 689 N N . LEU A 1 92 ? -0.339 0.825 -4.199 1.00 97.75 92 LEU A N 1
ATOM 690 C CA . LEU A 1 92 ? -1.683 0.641 -3.642 1.00 97.75 92 LEU A CA 1
ATOM 691 C C . LEU A 1 92 ? -1.724 -0.527 -2.654 1.00 97.75 92 LEU A C 1
ATOM 693 O O . LEU A 1 92 ? -2.309 -0.403 -1.577 1.00 97.75 92 LEU A O 1
ATOM 697 N N . ALA A 1 93 ? -1.078 -1.649 -2.983 1.00 98.75 93 ALA A N 1
ATOM 698 C CA . ALA A 1 93 ? -1.023 -2.808 -2.099 1.00 98.75 93 ALA A CA 1
ATOM 699 C C . ALA A 1 93 ? -0.254 -2.527 -0.803 1.00 98.75 93 ALA A C 1
ATOM 701 O O . ALA A 1 93 ? -0.699 -2.962 0.261 1.00 98.75 93 ALA A O 1
ATOM 702 N N . VAL A 1 94 ? 0.844 -1.763 -0.855 1.00 98.38 94 VAL A N 1
ATOM 703 C CA . VAL A 1 94 ? 1.551 -1.290 0.348 1.00 98.38 94 VAL A CA 1
ATOM 704 C C . VAL A 1 94 ? 0.623 -0.452 1.217 1.00 98.38 94 VAL A C 1
ATOM 706 O O . VAL A 1 94 ? 0.460 -0.758 2.398 1.00 98.38 94 VAL A O 1
ATOM 709 N N . TYR A 1 95 ? 0.001 0.581 0.642 1.00 97.88 95 TYR A N 1
ATOM 710 C CA . TYR A 1 95 ? -0.846 1.505 1.393 1.00 97.88 95 TYR A CA 1
ATOM 711 C C . TYR A 1 95 ? -2.043 0.793 2.029 1.00 97.88 95 TYR A C 1
ATOM 713 O O . TYR A 1 95 ? -2.290 0.931 3.228 1.00 97.88 95 TYR A O 1
ATOM 721 N N . GLN A 1 96 ? -2.757 -0.021 1.253 1.00 98.56 96 GLN A N 1
ATOM 722 C CA . GLN A 1 96 ? -3.942 -0.715 1.741 1.00 98.56 96 GLN A CA 1
ATOM 723 C C . GLN A 1 96 ? -3.601 -1.775 2.791 1.00 98.56 96 GLN A C 1
ATOM 725 O O . GLN A 1 96 ? -4.301 -1.861 3.795 1.00 98.56 96 GLN A O 1
ATOM 730 N N . ASN A 1 97 ? -2.507 -2.531 2.639 1.00 98.88 97 ASN A N 1
ATOM 731 C CA . ASN A 1 97 ? -2.068 -3.456 3.687 1.00 98.88 97 ASN A CA 1
ATOM 732 C C . ASN A 1 97 ? -1.594 -2.716 4.953 1.00 98.88 97 ASN A C 1
ATOM 734 O O . ASN A 1 97 ? -1.899 -3.146 6.065 1.00 98.88 97 ASN A O 1
ATOM 738 N N . ALA A 1 98 ? -0.904 -1.579 4.826 1.00 98.56 98 ALA A N 1
ATOM 739 C CA . ALA A 1 98 ? -0.537 -0.765 5.984 1.00 98.56 98 ALA A CA 1
ATOM 740 C C . ALA A 1 98 ? -1.781 -0.249 6.732 1.00 98.56 98 ALA A C 1
ATOM 742 O O . ALA A 1 98 ? -1.827 -0.308 7.962 1.00 98.56 98 ALA A O 1
ATOM 743 N N . LEU A 1 99 ? -2.815 0.183 6.003 1.00 98.31 99 LEU A N 1
ATOM 744 C CA . LEU A 1 99 ? -4.080 0.627 6.586 1.00 98.31 99 LEU A CA 1
ATOM 745 C C . LEU A 1 99 ? -4.867 -0.534 7.217 1.00 98.31 99 LEU A C 1
ATOM 747 O O . LEU A 1 99 ? -5.361 -0.393 8.334 1.00 98.31 99 LEU A O 1
ATOM 751 N N . MET A 1 100 ? -4.920 -1.701 6.563 1.00 98.75 100 MET A N 1
ATOM 752 C CA . MET A 1 100 ? -5.509 -2.919 7.133 1.00 98.75 100 MET A CA 1
ATOM 753 C C . MET A 1 100 ? -4.841 -3.288 8.457 1.00 98.75 100 MET A C 1
ATOM 755 O O . MET A 1 100 ? -5.538 -3.547 9.438 1.00 98.75 100 MET A O 1
ATOM 759 N N . TRP A 1 101 ? -3.507 -3.266 8.525 1.00 98.75 101 TRP A N 1
ATOM 760 C CA . TRP A 1 101 ? -2.781 -3.499 9.774 1.00 98.75 101 TRP A CA 1
ATOM 761 C C . TRP A 1 101 ? -3.107 -2.442 10.829 1.00 98.75 101 TRP A C 1
ATOM 763 O O . TRP A 1 101 ? -3.440 -2.796 11.959 1.00 98.75 101 TRP A O 1
ATOM 773 N N . ALA A 1 102 ? -3.058 -1.160 10.465 1.00 98.06 102 ALA A N 1
ATOM 774 C CA . ALA A 1 102 ? -3.338 -0.074 11.392 1.00 98.06 102 ALA A CA 1
ATOM 775 C C . ALA A 1 102 ? -4.735 -0.196 12.015 1.00 98.06 102 ALA A C 1
ATOM 777 O O . ALA A 1 102 ? -4.884 -0.017 13.221 1.00 98.06 102 ALA A O 1
ATOM 778 N N . VAL A 1 103 ? -5.752 -0.537 11.226 1.00 98.19 103 VAL A N 1
ATOM 779 C CA . VAL A 1 103 ? -7.136 -0.639 11.703 1.00 98.19 103 VAL A CA 1
ATOM 780 C C . VAL A 1 103 ? -7.378 -1.939 12.473 1.00 98.19 103 VAL A C 1
ATOM 782 O O . VAL A 1 103 ? -7.952 -1.903 13.558 1.00 98.19 103 VAL A O 1
ATOM 785 N N . THR A 1 104 ? -6.922 -3.080 11.947 1.00 98.06 104 THR A N 1
ATOM 786 C CA . THR A 1 104 ? -7.295 -4.414 12.464 1.00 98.06 104 THR A CA 1
ATOM 787 C C . THR A 1 104 ? -6.285 -5.031 13.433 1.00 98.06 104 THR A C 1
ATOM 789 O O . THR A 1 104 ? -6.613 -5.986 14.130 1.00 98.06 104 THR A O 1
ATOM 792 N N . GLY A 1 105 ? -5.040 -4.550 13.453 1.00 97.88 105 GLY A N 1
ATOM 793 C CA . GLY A 1 105 ? -3.937 -5.138 14.223 1.00 97.88 105 GLY A CA 1
ATOM 794 C C . GLY A 1 105 ? -3.364 -6.446 13.653 1.00 97.88 105 GLY A C 1
ATOM 795 O O . GLY A 1 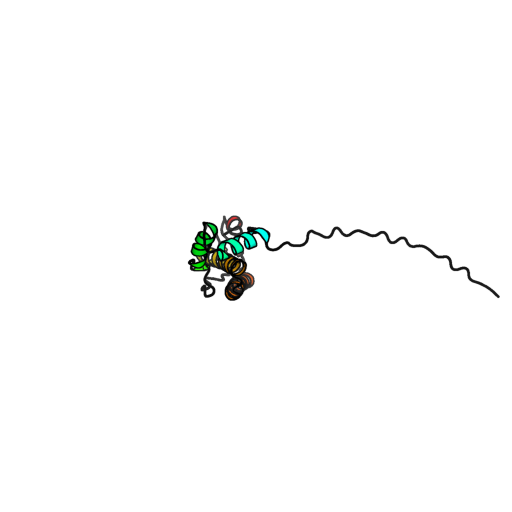105 ? -2.388 -6.968 14.195 1.00 97.88 105 GLY A O 1
ATOM 796 N N . LYS A 1 106 ? -3.916 -6.968 12.551 1.00 98.50 106 LYS A N 1
ATOM 797 C CA . LYS A 1 106 ? -3.475 -8.206 11.889 1.00 98.50 106 LYS A CA 1
ATOM 798 C C . LYS A 1 106 ? -2.079 -8.048 11.271 1.00 98.50 106 LYS A C 1
ATOM 800 O O . LYS A 1 106 ? -1.875 -7.252 10.349 1.00 98.50 106 LYS A O 1
ATOM 805 N N . LYS A 1 107 ? -1.093 -8.778 11.806 1.00 98.62 107 LYS A N 1
ATOM 806 C CA . LYS A 1 107 ? 0.341 -8.603 11.495 1.00 98.62 107 LYS A CA 1
ATOM 807 C C . LYS A 1 107 ? 0.713 -9.029 10.074 1.00 98.62 107 LYS A C 1
ATOM 809 O O . LYS A 1 107 ? 1.674 -8.500 9.521 1.00 98.62 107 LYS A O 1
ATOM 814 N N . GLU A 1 108 ? -0.037 -9.945 9.475 1.00 98.81 108 GLU A N 1
ATOM 815 C CA . GLU A 1 108 ? 0.178 -10.437 8.115 1.00 98.81 108 GLU A CA 1
ATOM 816 C C . GLU A 1 108 ? 0.117 -9.311 7.071 1.00 98.81 108 GLU A C 1
ATOM 818 O O . GLU A 1 108 ? 0.896 -9.300 6.118 1.00 98.81 108 GLU A O 1
ATOM 823 N N . HIS A 1 109 ? -0.731 -8.302 7.288 1.00 98.88 109 HIS A N 1
ATOM 824 C CA . HIS A 1 109 ? -0.801 -7.139 6.410 1.00 98.88 109 HIS A CA 1
ATOM 825 C C . HIS A 1 109 ? 0.435 -6.238 6.562 1.00 98.88 109 HIS A C 1
ATOM 827 O O . HIS A 1 109 ? 1.026 -5.830 5.562 1.00 98.88 109 HIS A O 1
ATOM 833 N N . ALA A 1 110 ? 0.913 -6.002 7.791 1.00 98.81 110 ALA A N 1
ATOM 834 C CA . ALA A 1 110 ? 2.162 -5.266 8.015 1.00 98.81 110 ALA A CA 1
ATOM 835 C C . ALA A 1 110 ? 3.343 -5.950 7.311 1.00 98.81 110 ALA A C 1
ATOM 837 O O . ALA A 1 110 ? 4.121 -5.309 6.604 1.00 98.81 110 ALA A O 1
ATOM 838 N N . GLN A 1 111 ? 3.441 -7.274 7.455 1.00 98.81 111 GLN A N 1
ATOM 839 C CA . GLN A 1 111 ? 4.475 -8.083 6.812 1.00 98.81 111 GLN A CA 1
ATOM 840 C C . GLN A 1 111 ? 4.401 -7.997 5.285 1.00 98.81 111 GLN A C 1
ATOM 842 O O . GLN A 1 111 ? 5.439 -7.875 4.632 1.00 98.81 111 GLN A O 1
ATOM 847 N N . LYS A 1 112 ? 3.194 -8.018 4.701 1.00 98.81 112 LYS A N 1
ATOM 848 C CA . LYS A 1 112 ? 3.012 -7.843 3.256 1.00 98.81 112 LYS A CA 1
ATOM 849 C C . LYS A 1 112 ? 3.490 -6.470 2.784 1.00 98.81 112 LYS A C 1
ATOM 851 O O . LYS A 1 112 ? 4.268 -6.415 1.834 1.00 98.81 112 LYS A O 1
ATOM 856 N N . ALA A 1 113 ? 3.079 -5.392 3.454 1.00 98.75 113 ALA A N 1
ATOM 857 C CA . ALA A 1 113 ? 3.492 -4.032 3.104 1.00 98.75 113 ALA A CA 1
ATOM 858 C C . ALA A 1 113 ? 5.023 -3.872 3.161 1.00 98.75 113 ALA A C 1
ATOM 860 O O . ALA A 1 113 ? 5.634 -3.405 2.199 1.00 98.75 113 ALA A O 1
ATOM 861 N N . ILE A 1 114 ? 5.655 -4.355 4.239 1.00 98.62 114 ILE A N 1
ATOM 862 C CA . ILE A 1 114 ? 7.119 -4.354 4.402 1.00 98.62 114 ILE A CA 1
ATOM 863 C C . ILE A 1 114 ? 7.800 -5.157 3.287 1.00 98.62 114 ILE A C 1
ATOM 865 O O . ILE A 1 114 ? 8.787 -4.700 2.713 1.00 98.62 114 ILE A O 1
ATOM 869 N N . LYS A 1 115 ? 7.276 -6.342 2.943 1.00 98.62 115 LYS A N 1
ATOM 870 C CA . LYS A 1 115 ? 7.838 -7.190 1.881 1.00 98.62 115 LYS A CA 1
ATOM 871 C C . LYS A 1 115 ? 7.842 -6.482 0.526 1.00 98.62 115 LYS A C 1
ATOM 873 O O . LYS A 1 115 ? 8.849 -6.546 -0.176 1.00 98.62 115 LYS A O 1
ATOM 878 N N . ILE A 1 116 ? 6.739 -5.827 0.161 1.00 98.62 116 ILE A N 1
ATOM 879 C CA . ILE A 1 116 ? 6.631 -5.100 -1.110 1.00 98.62 116 ILE A CA 1
ATOM 880 C C . ILE A 1 116 ? 7.613 -3.919 -1.128 1.00 98.62 116 ILE A C 1
ATOM 882 O O . ILE A 1 116 ? 8.384 -3.792 -2.079 1.00 98.62 116 ILE A O 1
ATOM 886 N N . LEU A 1 117 ? 7.646 -3.108 -0.062 1.00 98.19 117 LEU A N 1
ATOM 887 C CA . LEU A 1 117 ? 8.567 -1.969 0.053 1.00 98.19 117 LEU A CA 1
ATOM 888 C C . LEU A 1 117 ? 10.031 -2.400 -0.069 1.00 98.19 117 LEU A C 1
ATOM 890 O O . LEU A 1 117 ? 10.769 -1.843 -0.880 1.00 98.19 117 LEU A O 1
ATOM 894 N N . ASN A 1 118 ? 10.442 -3.427 0.677 1.00 98.50 118 ASN A N 1
ATOM 895 C CA . ASN A 1 118 ? 11.814 -3.928 0.635 1.00 98.50 118 ASN A CA 1
ATOM 896 C C . ASN A 1 118 ? 12.197 -4.450 -0.759 1.00 98.50 118 ASN A C 1
ATOM 898 O O . ASN A 1 118 ? 13.317 -4.217 -1.206 1.00 98.50 118 ASN A O 1
ATOM 902 N N . ALA A 1 119 ? 11.281 -5.114 -1.473 1.00 98.44 119 ALA A N 1
ATOM 903 C CA . ALA A 1 119 ? 11.550 -5.588 -2.831 1.00 98.44 119 ALA A CA 1
ATOM 904 C C . ALA A 1 119 ? 11.830 -4.426 -3.803 1.00 98.44 119 ALA A C 1
ATOM 906 O O . ALA A 1 119 ? 12.792 -4.476 -4.577 1.00 98.44 119 ALA A O 1
ATOM 907 N N . TRP A 1 120 ? 11.028 -3.361 -3.735 1.00 97.94 120 TRP A N 1
ATOM 908 C CA . TRP A 1 120 ? 11.203 -2.178 -4.577 1.00 97.94 120 TRP A CA 1
ATOM 909 C C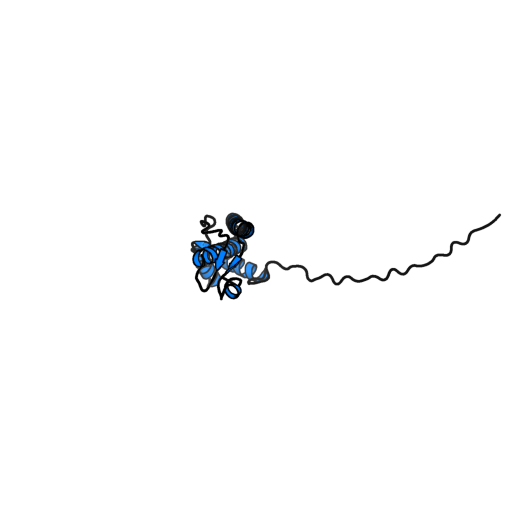 . TRP A 1 120 ? 12.444 -1.362 -4.205 1.00 97.94 120 TRP A C 1
ATOM 911 O O . TRP A 1 120 ? 13.206 -1.018 -5.104 1.00 97.94 120 TRP A O 1
ATOM 921 N N . ILE A 1 121 ? 12.710 -1.123 -2.915 1.00 96.12 121 ILE A N 1
ATOM 922 C CA . ILE A 1 121 ? 13.888 -0.360 -2.453 1.00 96.12 121 ILE A CA 1
ATOM 923 C C . ILE A 1 121 ? 15.198 -1.006 -2.925 1.00 96.12 121 ILE A C 1
ATOM 925 O O . ILE A 1 121 ? 16.127 -0.308 -3.327 1.00 96.12 121 ILE A O 1
ATOM 929 N N . MET A 1 122 ? 15.274 -2.338 -2.928 1.00 96.94 122 MET A N 1
ATOM 930 C CA . MET A 1 122 ? 16.487 -3.048 -3.350 1.00 96.94 122 MET A CA 1
ATOM 931 C C . MET A 1 122 ? 16.714 -3.023 -4.870 1.00 96.94 122 MET A C 1
ATOM 933 O O . MET A 1 122 ? 17.850 -3.162 -5.330 1.00 96.94 122 MET A O 1
ATOM 937 N N . THR A 1 123 ? 15.653 -2.829 -5.655 1.00 98.06 123 THR A N 1
ATOM 938 C CA . THR A 1 123 ? 15.683 -3.025 -7.112 1.00 98.06 123 THR A CA 1
ATOM 939 C C . THR A 1 123 ? 15.621 -1.714 -7.886 1.00 98.06 123 THR A C 1
ATOM 941 O O . THR A 1 123 ? 16.361 -1.555 -8.856 1.00 98.06 123 THR A O 1
ATOM 944 N N . LEU A 1 124 ? 14.762 -0.778 -7.472 1.00 97.12 124 LEU A N 1
ATOM 945 C CA . LEU A 1 124 ? 14.477 0.447 -8.210 1.00 97.12 124 LEU A CA 1
ATOM 946 C C . LEU A 1 124 ? 15.728 1.321 -8.330 1.00 97.12 124 LEU A C 1
ATOM 948 O O . LEU A 1 124 ? 16.396 1.616 -7.341 1.00 97.12 124 LEU A O 1
ATOM 952 N N . LYS A 1 125 ? 16.039 1.753 -9.553 1.00 96.88 125 LYS A N 1
ATOM 953 C CA . LYS A 1 125 ? 17.173 2.637 -9.859 1.00 96.88 125 LYS A CA 1
ATOM 954 C C . LYS A 1 125 ? 16.743 3.979 -10.432 1.00 96.88 125 LYS A C 1
ATOM 956 O O . LYS A 1 125 ? 17.510 4.933 -10.346 1.00 96.88 125 LYS A O 1
ATOM 961 N N . ARG A 1 126 ? 15.556 4.060 -11.040 1.00 94.06 126 ARG A N 1
ATOM 962 C CA . ARG A 1 126 ? 15.091 5.269 -11.726 1.00 94.06 126 ARG A CA 1
ATOM 963 C C . ARG A 1 126 ? 13.574 5.319 -11.845 1.00 94.06 126 ARG A C 1
ATOM 965 O O . ARG A 1 126 ? 12.940 4.308 -12.130 1.00 94.06 126 ARG A O 1
ATOM 972 N N . VAL A 1 127 ? 13.029 6.523 -11.696 1.00 94.06 127 VAL A N 1
ATOM 973 C CA . VAL A 1 127 ? 11.682 6.870 -12.155 1.00 94.06 127 VAL A CA 1
ATOM 974 C C . VAL A 1 127 ? 11.843 7.744 -13.397 1.00 94.06 127 VAL A C 1
ATOM 976 O O . VAL A 1 127 ? 12.448 8.811 -13.322 1.00 94.06 127 VAL A O 1
ATOM 979 N N . GLY A 1 128 ? 11.416 7.235 -14.548 1.00 92.56 128 GLY A N 1
ATOM 980 C CA . GLY A 1 128 ? 11.664 7.816 -15.865 1.00 92.56 128 GLY A CA 1
ATOM 981 C C . GLY A 1 128 ? 10.431 8.446 -16.517 1.00 92.56 128 GLY A C 1
ATOM 982 O O . GLY A 1 128 ? 9.350 8.534 -15.930 1.00 92.56 128 GLY A O 1
ATOM 983 N N . GLY A 1 129 ? 10.607 8.844 -17.777 1.00 90.00 129 GLY A N 1
ATOM 984 C CA . GLY A 1 129 ? 9.599 9.542 -18.577 1.00 90.00 129 GLY A CA 1
ATOM 985 C C . GLY A 1 129 ? 9.542 11.048 -18.300 1.00 90.00 129 GLY A C 1
ATOM 986 O O . GLY A 1 129 ? 10.058 11.525 -17.288 1.00 90.00 129 GLY A O 1
ATOM 987 N N . ILE A 1 130 ? 8.939 11.812 -19.217 1.00 90.88 130 ILE A N 1
ATOM 988 C CA . ILE A 1 130 ? 8.873 13.286 -19.110 1.00 90.88 130 ILE A CA 1
ATOM 989 C C . ILE A 1 130 ? 8.062 13.726 -17.885 1.00 90.88 130 ILE A C 1
ATOM 991 O O . ILE A 1 130 ? 8.314 14.779 -17.309 1.00 90.88 130 ILE A O 1
ATOM 995 N N . ASP A 1 131 ? 7.153 12.858 -17.445 1.00 89.50 131 ASP A N 1
ATOM 996 C CA . ASP A 1 131 ? 6.319 13.040 -16.266 1.00 89.50 131 ASP A CA 1
ATOM 997 C C . ASP A 1 131 ? 6.861 12.290 -15.034 1.00 89.50 131 ASP A C 1
ATOM 999 O O . ASP A 1 131 ? 6.152 12.147 -14.036 1.00 89.50 131 ASP A O 1
ATOM 1003 N N . GLY A 1 132 ? 8.104 11.797 -15.063 1.00 83.44 132 GLY A N 1
ATOM 1004 C CA . GLY A 1 132 ? 8.688 11.010 -13.970 1.00 83.44 132 GLY A CA 1
ATOM 1005 C C . GLY A 1 132 ? 8.666 11.727 -12.613 1.00 83.44 132 GLY A C 1
ATOM 1006 O O . GLY A 1 132 ? 8.461 11.099 -11.577 1.00 83.44 132 GLY A O 1
ATOM 1007 N N . VAL A 1 133 ? 8.766 13.060 -12.607 1.00 85.19 133 VAL A N 1
ATOM 1008 C CA . VAL A 1 133 ? 8.638 13.876 -11.385 1.00 85.19 133 VAL A CA 1
ATOM 1009 C C . VAL A 1 133 ? 7.235 13.819 -10.775 1.00 85.19 133 VAL A C 1
ATOM 1011 O O . VAL A 1 133 ? 7.088 13.793 -9.558 1.00 85.19 133 VAL A O 1
ATOM 1014 N N . LEU A 1 134 ? 6.197 13.737 -11.609 1.00 87.38 134 LEU A N 1
ATOM 1015 C CA . LEU A 1 134 ? 4.807 13.594 -11.171 1.00 87.38 134 LEU A CA 1
ATOM 1016 C C . LEU A 1 134 ? 4.482 12.140 -10.794 1.00 87.38 134 LEU A C 1
ATOM 1018 O O . LEU A 1 134 ? 3.555 11.890 -10.027 1.00 87.38 134 LEU A O 1
ATOM 1022 N N . ALA A 1 135 ? 5.250 11.184 -11.317 1.00 84.75 135 ALA A N 1
ATOM 1023 C CA . ALA A 1 135 ? 5.191 9.775 -10.945 1.00 84.75 135 ALA A CA 1
ATOM 1024 C C . ALA A 1 135 ? 5.797 9.504 -9.548 1.00 84.75 135 ALA A C 1
ATOM 1026 O O . ALA A 1 135 ? 5.482 8.507 -8.917 1.00 84.75 135 ALA A O 1
ATOM 1027 N N . ALA A 1 136 ? 6.619 10.402 -9.002 1.00 81.31 136 ALA A N 1
ATOM 1028 C CA . ALA A 1 136 ? 7.149 10.263 -7.641 1.00 81.31 136 ALA A CA 1
ATOM 1029 C C . ALA A 1 136 ? 6.164 10.698 -6.528 1.00 81.31 136 ALA A C 1
ATOM 1031 O O . ALA A 1 136 ? 6.502 10.612 -5.347 1.00 81.31 136 ALA A O 1
ATOM 1032 N N . GLY A 1 137 ? 4.972 11.195 -6.884 1.00 83.88 137 GLY A N 1
ATOM 1033 C CA . GLY A 1 137 ? 3.939 11.630 -5.936 1.00 83.88 137 GLY A CA 1
ATOM 1034 C C . GLY A 1 137 ? 3.047 10.493 -5.421 1.00 83.88 137 GLY A C 1
ATOM 1035 O O . GLY A 1 137 ? 3.351 9.315 -5.604 1.00 83.88 137 GLY A O 1
ATOM 1036 N N . LEU A 1 138 ? 1.914 10.847 -4.802 1.00 80.25 138 LEU A N 1
ATOM 1037 C CA . LEU A 1 138 ? 0.882 9.877 -4.407 1.00 80.25 138 LEU A CA 1
ATOM 1038 C C . LEU A 1 138 ? 0.379 9.118 -5.645 1.00 80.25 138 LEU A C 1
ATOM 1040 O O . LEU A 1 138 ? -0.101 9.747 -6.589 1.00 80.25 138 LEU A O 1
ATOM 1044 N N . GLN A 1 139 ? 0.541 7.794 -5.623 1.00 81.12 139 GLN A N 1
ATOM 1045 C CA . GLN A 1 139 ? 0.086 6.860 -6.657 1.00 81.12 139 GLN A CA 1
ATOM 1046 C C . GLN A 1 139 ? -1.261 6.241 -6.291 1.00 81.12 139 GLN A C 1
ATOM 1048 O O . GLN A 1 139 ? -1.484 6.006 -5.080 1.00 81.12 139 GLN A O 1
#